Protein AF-A0A7C6Q9S6-F1 (afdb_monomer_lite)

Secondary structure (DSSP, 8-state):
-EEEEE--SSHHHHHHHHHHHTSTT-EEEEEES---SS----S---EEE----S-HHHHHHHHHHHHTTTPEEE-TTTT--HHHHHHHHHHTT---B-----TTTS-GGGTT-B-SHHHHHHHTT-TT--TT-TTTT-

Structure (mmCIF, N/CA/C/O backbone):
data_AF-A0A7C6Q9S6-F1
#
_entry.id   AF-A0A7C6Q9S6-F1
#
loop_
_atom_site.group_PDB
_atom_site.id
_atom_site.type_symbol
_atom_site.label_atom_id
_atom_site.label_alt_id
_atom_site.label_comp_id
_atom_site.label_asym_id
_atom_site.label_entity_id
_atom_site.label_seq_id
_atom_site.pdbx_PDB_ins_code
_atom_site.Cartn_x
_atom_site.Cartn_y
_atom_site.Cartn_z
_atom_site.occupancy
_atom_site.B_iso_or_equiv
_atom_site.auth_seq_id
_atom_site.auth_comp_id
_atom_site.auth_asym_id
_atom_site.auth_atom_id
_atom_site.pdbx_PDB_model_num
ATOM 1 N N . MET A 1 1 ? -7.841 -5.180 18.734 1.00 88.69 1 MET A N 1
ATOM 2 C CA . MET A 1 1 ? -8.481 -4.101 17.941 1.00 88.69 1 MET A CA 1
ATOM 3 C C . MET A 1 1 ? -9.329 -4.703 16.828 1.00 88.69 1 MET A C 1
ATOM 5 O O . MET A 1 1 ? -8.916 -5.718 16.267 1.00 88.69 1 MET A O 1
ATOM 9 N N . LYS A 1 2 ? -10.493 -4.124 16.502 1.00 91.38 2 LYS A N 1
ATOM 10 C CA . LYS A 1 2 ? -11.349 -4.611 15.408 1.00 91.38 2 LYS A CA 1
ATOM 11 C C . LYS A 1 2 ? -11.518 -3.515 14.358 1.00 91.38 2 LYS A C 1
ATOM 13 O O . LYS A 1 2 ? -12.198 -2.528 14.608 1.00 91.38 2 LYS A O 1
ATOM 18 N N . ALA A 1 3 ? -10.919 -3.720 13.188 1.00 92.94 3 ALA A N 1
ATOM 19 C CA . ALA A 1 3 ? -10.793 -2.680 12.174 1.00 92.94 3 ALA A CA 1
ATOM 20 C C . ALA A 1 3 ? -11.458 -3.047 10.843 1.00 92.94 3 ALA A C 1
ATOM 22 O O . ALA A 1 3 ? -11.473 -4.222 10.464 1.00 92.94 3 ALA A O 1
ATOM 23 N N . PHE A 1 4 ? -11.950 -2.054 10.100 1.00 93.44 4 PHE A N 1
ATOM 24 C CA . PHE A 1 4 ? -12.087 -2.208 8.649 1.00 93.44 4 PHE A CA 1
ATOM 25 C C . PHE A 1 4 ? -10.718 -2.018 7.990 1.00 93.44 4 PHE A C 1
ATOM 27 O O . PHE A 1 4 ? -9.831 -1.371 8.551 1.00 93.44 4 PHE A O 1
ATOM 34 N N . VAL A 1 5 ? -10.540 -2.554 6.785 1.00 94.69 5 VAL A N 1
ATOM 35 C CA . VAL A 1 5 ? -9.357 -2.271 5.961 1.00 94.69 5 VAL A CA 1
ATOM 36 C C . VAL A 1 5 ? -9.779 -1.533 4.705 1.00 94.69 5 VAL A C 1
ATOM 38 O O . VAL A 1 5 ? -10.619 -2.038 3.961 1.00 94.69 5 VAL A O 1
ATOM 41 N N . SER A 1 6 ? -9.179 -0.365 4.470 1.00 93.81 6 SER A N 1
ATOM 42 C CA . SER A 1 6 ? -9.328 0.377 3.219 1.00 93.81 6 SER A CA 1
ATOM 43 C C . SER A 1 6 ? -8.729 -0.440 2.076 1.00 93.81 6 SER A C 1
ATOM 45 O O . SER A 1 6 ? -7.531 -0.734 2.077 1.00 93.81 6 SER A O 1
ATOM 47 N N . TRP A 1 7 ? -9.569 -0.887 1.143 1.00 94.12 7 TRP A N 1
ATOM 48 C CA . TRP A 1 7 ? -9.242 -1.976 0.230 1.00 94.12 7 TRP A CA 1
ATOM 49 C C . TRP A 1 7 ? -9.429 -1.609 -1.239 1.00 94.12 7 TRP A C 1
ATOM 51 O O . TRP A 1 7 ? -10.550 -1.498 -1.731 1.00 94.12 7 TRP A O 1
ATOM 61 N N . SER A 1 8 ? -8.314 -1.555 -1.967 1.00 91.56 8 SER A N 1
ATOM 62 C CA . SER A 1 8 ? -8.264 -1.343 -3.418 1.00 91.56 8 SER A CA 1
ATOM 63 C C . SER A 1 8 ? -7.806 -2.579 -4.200 1.00 91.56 8 SER A C 1
ATOM 65 O O . SER A 1 8 ? -7.618 -2.500 -5.410 1.00 91.56 8 SER A O 1
ATOM 67 N N . SER A 1 9 ? -7.595 -3.720 -3.527 1.00 88.19 9 SER A N 1
ATOM 68 C CA . SER A 1 9 ? -6.927 -4.936 -4.039 1.00 88.19 9 SER A CA 1
ATOM 69 C C . SER A 1 9 ? -5.460 -4.771 -4.468 1.00 88.19 9 SER A C 1
ATOM 71 O O . SER A 1 9 ? -4.841 -5.732 -4.924 1.00 88.19 9 SER A O 1
ATOM 73 N N . GLY A 1 10 ? -4.883 -3.580 -4.286 1.00 92.69 10 GLY A N 1
ATOM 74 C CA . GLY A 1 10 ? -3.472 -3.318 -4.538 1.00 92.69 10 GLY A CA 1
ATOM 75 C C . GLY A 1 10 ? -2.541 -3.964 -3.507 1.00 92.69 10 GLY A C 1
ATOM 76 O O . GLY A 1 10 ? -2.956 -4.427 -2.441 1.00 92.69 10 GLY A O 1
ATOM 77 N N . LYS A 1 11 ? -1.242 -3.955 -3.817 1.00 94.56 11 LYS A N 1
ATOM 78 C CA . LYS A 1 11 ? -0.195 -4.510 -2.945 1.00 94.56 11 LYS A CA 1
ATOM 79 C C . LYS A 1 11 ? -0.163 -3.855 -1.557 1.00 94.56 11 LYS A C 1
ATOM 81 O O . LYS A 1 11 ? 0.041 -4.556 -0.573 1.00 94.56 11 LYS A O 1
ATOM 86 N N . ASP A 1 12 ? -0.424 -2.552 -1.459 1.00 94.44 12 ASP A N 1
ATOM 87 C CA . ASP A 1 12 ? -0.224 -1.802 -0.214 1.00 94.44 12 ASP A CA 1
ATOM 88 C C . ASP A 1 12 ? -1.334 -2.069 0.795 1.00 94.44 12 ASP A C 1
ATOM 90 O O . ASP A 1 12 ? -1.047 -2.390 1.944 1.00 94.44 12 ASP A O 1
ATOM 94 N N . CYS A 1 13 ? -2.606 -2.046 0.378 1.00 93.81 13 CYS A N 1
ATOM 95 C CA . CYS A 1 13 ? -3.703 -2.404 1.282 1.00 93.81 13 CYS A CA 1
ATOM 96 C C . CYS A 1 13 ? -3.611 -3.870 1.731 1.00 93.81 13 CYS A C 1
ATOM 98 O O . CYS A 1 13 ? -3.896 -4.187 2.887 1.00 93.81 13 CYS A O 1
ATOM 100 N N . MET A 1 14 ? -3.156 -4.760 0.841 1.00 95.62 14 MET A N 1
ATOM 101 C CA . MET A 1 14 ? -2.914 -6.164 1.168 1.00 95.62 14 MET A CA 1
ATOM 102 C C . MET A 1 14 ? -1.784 -6.323 2.190 1.00 95.62 14 MET A C 1
ATOM 104 O O . MET A 1 14 ? -1.952 -7.027 3.188 1.00 95.62 14 MET A O 1
ATOM 108 N N . TYR A 1 15 ? -0.651 -5.653 1.981 1.00 97.12 15 TYR A N 1
ATOM 109 C CA . TYR A 1 15 ? 0.499 -5.757 2.875 1.00 97.12 15 TYR A CA 1
ATOM 110 C C . TYR A 1 15 ? 0.263 -5.040 4.213 1.00 97.12 15 TYR A C 1
ATOM 112 O O . TYR A 1 15 ? 0.688 -5.525 5.263 1.00 97.12 15 TYR A O 1
ATOM 120 N N . ALA A 1 16 ? -0.502 -3.945 4.211 1.00 97.19 16 ALA A N 1
ATOM 121 C CA . ALA A 1 16 ? -0.959 -3.271 5.422 1.00 97.19 16 ALA A CA 1
ATOM 122 C C . ALA A 1 16 ? -1.865 -4.171 6.267 1.00 97.19 16 ALA A C 1
ATOM 124 O O . ALA A 1 16 ? -1.627 -4.310 7.467 1.00 97.19 16 ALA A O 1
ATOM 125 N N . LEU A 1 17 ? -2.846 -4.842 5.649 1.00 97.19 17 LEU A N 1
ATOM 126 C CA . LEU A 1 17 ? -3.670 -5.848 6.324 1.00 97.19 17 LEU A CA 1
ATOM 127 C C . LEU A 1 17 ? -2.802 -6.952 6.934 1.00 97.19 17 LEU A C 1
ATOM 129 O O . LEU A 1 17 ? -2.964 -7.295 8.102 1.00 97.19 17 LEU A O 1
ATOM 133 N N . TYR A 1 18 ? -1.856 -7.486 6.165 1.00 97.12 18 TYR A N 1
ATOM 134 C CA . TYR A 1 18 ? -0.960 -8.531 6.644 1.00 97.12 18 TYR A CA 1
ATOM 135 C C . TYR A 1 18 ? -0.124 -8.082 7.853 1.00 97.12 18 TYR A C 1
ATOM 137 O O . TYR A 1 18 ? -0.098 -8.781 8.866 1.00 97.12 18 TYR A O 1
ATOM 145 N N . ARG A 1 19 ? 0.496 -6.894 7.809 1.00 97.06 19 ARG A N 1
ATOM 146 C CA . ARG A 1 19 ? 1.239 -6.349 8.957 1.00 97.06 19 ARG A CA 1
ATOM 147 C C . ARG A 1 19 ? 0.338 -6.069 10.158 1.00 97.06 19 ARG A C 1
ATOM 149 O O . ARG A 1 19 ? 0.740 -6.348 11.284 1.00 97.06 19 ARG A O 1
ATOM 156 N N . PHE A 1 20 ? -0.876 -5.570 9.934 1.00 96.94 20 PHE A N 1
ATOM 157 C CA . PHE A 1 20 ? -1.863 -5.361 10.993 1.00 96.94 20 PHE A CA 1
ATOM 158 C C . PHE A 1 20 ? -2.218 -6.672 11.707 1.00 96.94 20 PHE A C 1
ATOM 160 O O . PHE A 1 20 ? -2.276 -6.702 12.936 1.00 96.94 20 PHE A O 1
ATOM 167 N N . LEU A 1 21 ? -2.386 -7.763 10.955 1.00 96.88 21 LEU A N 1
ATOM 168 C CA . LEU A 1 21 ? -2.719 -9.088 11.483 1.00 96.88 21 LEU A CA 1
ATOM 169 C C . LEU A 1 21 ? -1.539 -9.829 12.137 1.00 96.88 21 LEU A C 1
ATOM 171 O O . LEU A 1 21 ? -1.766 -10.857 12.773 1.00 96.88 21 LEU A O 1
ATOM 175 N N . LYS A 1 22 ? -0.294 -9.329 12.044 1.00 95.88 22 LYS A N 1
ATOM 176 C CA . LYS A 1 22 ? 0.842 -9.909 12.792 1.00 95.88 22 LYS A CA 1
ATOM 177 C C . LYS A 1 22 ? 0.656 -9.798 14.310 1.00 95.88 22 LYS A C 1
ATOM 179 O O . LYS A 1 22 ? 1.224 -10.602 15.044 1.00 95.88 22 LYS A O 1
ATOM 184 N N . ASN A 1 23 ? -0.135 -8.833 14.788 1.00 95.56 23 ASN A N 1
ATOM 185 C CA . ASN A 1 23 ? -0.576 -8.812 16.179 1.00 95.56 23 ASN A CA 1
ATOM 186 C C . ASN A 1 23 ? -1.818 -9.720 16.333 1.00 95.56 23 ASN A C 1
ATOM 188 O O . ASN A 1 23 ? -2.857 -9.408 15.749 1.00 95.56 23 ASN A O 1
ATOM 192 N N . PRO A 1 24 ? -1.765 -10.799 17.136 1.00 94.50 24 PRO A N 1
ATOM 193 C CA . PRO A 1 24 ? -2.882 -11.735 17.292 1.00 94.50 24 PRO A CA 1
ATOM 194 C C . PRO A 1 24 ? -4.139 -11.119 17.936 1.00 94.50 24 PRO A C 1
ATOM 196 O O . PRO A 1 24 ? -5.224 -11.693 17.840 1.00 94.50 24 PRO A O 1
ATOM 199 N N . GLU A 1 25 ? -4.027 -9.954 18.581 1.00 95.31 25 GLU A N 1
ATOM 200 C CA . GLU A 1 25 ? -5.167 -9.216 19.142 1.00 95.31 25 GLU A CA 1
ATOM 201 C C . GLU A 1 25 ? -5.927 -8.386 18.093 1.00 95.31 25 GLU A C 1
ATOM 203 O O . GLU A 1 25 ? -7.012 -7.853 18.367 1.00 95.31 25 GLU A O 1
ATOM 208 N N . ASN A 1 26 ? -5.369 -8.255 16.889 1.00 95.44 26 ASN A N 1
ATOM 209 C CA . ASN A 1 26 ? -5.960 -7.505 15.792 1.00 95.44 26 ASN A CA 1
ATOM 210 C C . ASN A 1 26 ? -6.868 -8.390 14.937 1.00 95.44 26 ASN A C 1
ATOM 212 O O . ASN A 1 26 ? -6.551 -9.533 14.615 1.00 95.44 26 ASN A O 1
ATOM 216 N N . LYS A 1 27 ? -8.023 -7.845 14.546 1.00 94.25 27 LYS A N 1
ATOM 217 C CA . LYS A 1 27 ? -9.005 -8.522 13.694 1.00 94.25 27 LYS A CA 1
ATOM 218 C C . LYS A 1 27 ? -9.489 -7.581 12.600 1.00 94.25 27 LYS A C 1
ATOM 220 O O . LYS A 1 27 ? -9.970 -6.489 12.897 1.00 94.25 27 LYS A O 1
ATOM 225 N N . ALA A 1 28 ? -9.417 -8.032 11.352 1.00 93.75 28 ALA A N 1
ATOM 226 C CA . ALA A 1 28 ? -10.086 -7.373 10.236 1.00 93.75 28 ALA A CA 1
ATOM 227 C C . ALA A 1 28 ? -11.568 -7.782 10.225 1.00 93.75 28 ALA A C 1
ATOM 229 O O . ALA A 1 28 ? -11.893 -8.961 10.100 1.00 93.75 28 ALA A O 1
ATOM 230 N N . ALA A 1 29 ? -12.466 -6.817 10.411 1.00 92.12 29 ALA A N 1
ATOM 231 C CA . ALA A 1 29 ? -13.910 -7.027 10.429 1.00 92.12 29 ALA A CA 1
ATOM 232 C C . ALA A 1 29 ? -14.505 -7.104 9.020 1.00 92.12 29 ALA A C 1
ATOM 234 O O . ALA A 1 29 ? -15.395 -7.914 8.771 1.00 92.12 29 ALA A O 1
ATOM 235 N N . CYS A 1 30 ? -14.022 -6.250 8.119 1.00 91.50 30 CYS A N 1
ATOM 236 C CA . CYS A 1 30 ? -14.441 -6.178 6.726 1.00 91.50 30 CYS A CA 1
ATOM 237 C C . CYS A 1 30 ? -13.356 -5.512 5.866 1.00 91.50 30 CYS A C 1
ATOM 239 O O . CYS A 1 30 ? -12.455 -4.839 6.375 1.00 91.50 30 CYS A O 1
ATOM 241 N N . LEU A 1 31 ? -13.469 -5.708 4.552 1.00 91.94 31 LEU A N 1
ATOM 242 C CA . LEU A 1 31 ? -12.731 -4.957 3.541 1.00 91.94 31 LEU A CA 1
ATOM 243 C C . LEU A 1 31 ? -13.673 -3.888 2.986 1.00 91.94 31 LEU A C 1
ATOM 245 O O . LEU A 1 31 ? -14.775 -4.218 2.545 1.00 91.94 31 LEU A O 1
ATOM 249 N N . LEU A 1 32 ? -13.255 -2.629 3.032 1.00 89.06 32 LEU A N 1
ATOM 250 C CA . LEU A 1 32 ? -14.073 -1.480 2.666 1.00 89.06 32 LEU A CA 1
ATOM 251 C C . LEU A 1 32 ? -13.376 -0.706 1.549 1.00 89.06 32 LEU A C 1
ATOM 253 O O . LEU A 1 32 ? -12.252 -0.255 1.729 1.00 89.06 32 LEU A O 1
ATOM 257 N N . ASN A 1 33 ? -14.031 -0.556 0.400 1.00 82.88 33 ASN A N 1
ATOM 258 C CA . ASN A 1 33 ? -13.492 0.241 -0.708 1.00 82.88 33 ASN A CA 1
ATOM 259 C C . ASN A 1 33 ? -14.035 1.679 -0.675 1.00 82.88 33 ASN A C 1
ATOM 261 O O . ASN A 1 33 ? -13.279 2.633 -0.783 1.00 82.88 33 ASN A O 1
ATOM 265 N N . MET A 1 34 ? -15.345 1.833 -0.470 1.00 74.50 34 MET A N 1
ATOM 266 C CA . MET A 1 34 ? -16.016 3.128 -0.347 1.00 74.50 34 MET A CA 1
ATOM 267 C C . MET A 1 34 ? -17.098 3.031 0.729 1.00 74.50 34 MET A C 1
ATOM 269 O O . MET A 1 34 ? -17.811 2.028 0.786 1.00 74.50 34 MET A O 1
ATOM 273 N N . SER A 1 35 ? -17.242 4.075 1.540 1.00 68.81 35 SER A N 1
ATOM 274 C CA . SER A 1 35 ? -18.392 4.284 2.423 1.00 68.81 35 SER A CA 1
ATOM 275 C C . SER A 1 35 ? -19.051 5.614 2.081 1.00 68.81 35 SER A C 1
ATOM 277 O O . SER A 1 35 ? -18.361 6.619 1.915 1.00 68.81 35 SER A O 1
ATOM 279 N N . ASP A 1 36 ? -20.376 5.618 1.985 1.00 62.53 36 ASP A N 1
ATOM 280 C CA . ASP A 1 36 ? -21.171 6.848 1.997 1.00 62.53 36 ASP A CA 1
ATOM 281 C C . ASP A 1 36 ? -21.484 7.224 3.458 1.00 62.53 36 ASP A C 1
ATOM 283 O O . ASP A 1 36 ? -21.419 6.368 4.339 1.00 62.53 36 ASP A O 1
ATOM 287 N N . ALA A 1 37 ? -21.867 8.472 3.734 1.00 59.19 37 ALA A N 1
ATOM 288 C CA . ALA A 1 37 ? -22.246 8.959 5.069 1.00 59.19 37 ALA A CA 1
ATOM 289 C C . ALA A 1 37 ? -23.547 8.324 5.619 1.00 59.19 37 ALA A C 1
ATOM 291 O O . ALA A 1 37 ? -24.112 8.783 6.615 1.00 59.19 37 ALA A O 1
ATOM 292 N N . GLY A 1 38 ? -24.053 7.283 4.953 1.00 57.94 38 GLY A N 1
ATOM 293 C CA . GLY A 1 38 ? -25.174 6.478 5.400 1.00 57.94 38 GLY A CA 1
ATOM 294 C C . GLY A 1 38 ? -24.834 5.756 6.698 1.00 57.94 38 GLY A C 1
ATOM 295 O O . GLY A 1 38 ? -23.768 5.168 6.854 1.00 57.94 38 GLY A O 1
ATOM 296 N N . ASN A 1 39 ? -25.769 5.812 7.642 1.00 53.12 39 ASN A N 1
ATOM 297 C CA . ASN A 1 39 ? -25.657 5.207 8.964 1.00 53.12 39 ASN A CA 1
ATOM 298 C C . ASN A 1 39 ? -25.833 3.677 8.863 1.00 53.12 39 ASN A C 1
ATOM 300 O O . ASN A 1 39 ? -26.835 3.117 9.319 1.00 53.12 39 ASN A O 1
ATOM 304 N N . ASP A 1 40 ? -24.892 2.994 8.212 1.00 52.88 40 ASP A N 1
ATOM 305 C CA . ASP A 1 40 ? -24.877 1.538 8.159 1.00 52.88 40 ASP A CA 1
ATOM 306 C C . ASP A 1 40 ? -24.529 1.009 9.550 1.00 52.88 40 ASP A C 1
ATOM 308 O O . ASP A 1 40 ? -23.396 1.082 10.023 1.00 52.88 40 ASP A O 1
ATOM 312 N N . LYS A 1 41 ? -25.547 0.460 10.223 1.00 52.06 41 LYS A N 1
ATOM 313 C CA . LYS A 1 41 ? -25.458 -0.206 11.532 1.00 52.06 41 LYS A CA 1
ATOM 314 C C . LYS A 1 41 ? -24.759 -1.568 11.418 1.00 52.06 41 LYS A C 1
ATOM 316 O O . LYS A 1 41 ? -25.310 -2.598 11.809 1.00 52.06 41 LYS A O 1
ATOM 321 N N . GLY A 1 42 ? -23.572 -1.577 10.818 1.00 60.38 42 GLY A N 1
ATOM 322 C CA . GLY A 1 42 ? -22.685 -2.726 10.741 1.00 60.38 42 GLY A CA 1
ATOM 323 C C . GLY A 1 42 ? -22.054 -3.054 12.094 1.00 60.38 42 GLY A C 1
ATOM 324 O O . GLY A 1 42 ? -22.415 -2.510 13.137 1.00 60.38 42 GLY A O 1
ATOM 325 N N . ALA A 1 43 ? -21.106 -3.991 12.087 1.00 62.69 43 ALA A N 1
ATOM 326 C CA . ALA A 1 43 ? -20.345 -4.346 13.280 1.00 62.69 43 ALA A CA 1
ATOM 327 C C . ALA A 1 43 ? -19.752 -3.101 13.966 1.00 62.69 43 ALA A C 1
ATOM 329 O O . ALA A 1 43 ? -19.317 -2.179 13.287 1.00 62.69 43 ALA A O 1
ATOM 330 N N . ILE A 1 44 ? -19.661 -3.119 15.302 1.00 73.88 44 ILE A N 1
ATOM 331 C CA . ILE A 1 44 ? -18.889 -2.115 16.047 1.00 73.88 44 ILE A CA 1
ATOM 332 C C . ILE A 1 44 ? -17.432 -2.233 15.580 1.00 73.88 44 ILE A C 1
ATOM 334 O O . ILE A 1 44 ? -16.789 -3.268 15.803 1.00 73.88 44 ILE A O 1
ATOM 338 N N . ILE A 1 45 ? -16.970 -1.216 14.863 1.00 83.88 45 ILE A N 1
ATOM 339 C CA . ILE A 1 45 ? -15.617 -1.068 14.335 1.00 83.88 45 ILE A CA 1
ATOM 340 C C . ILE A 1 45 ? -15.073 0.213 14.951 1.00 83.88 45 ILE A C 1
ATOM 342 O O . ILE A 1 45 ? -15.734 1.242 14.891 1.00 83.88 45 ILE A O 1
ATOM 346 N N . ASP A 1 46 ? -13.904 0.121 15.574 1.00 89.06 46 ASP A N 1
ATOM 347 C CA . ASP A 1 46 ? -13.274 1.231 16.300 1.00 89.06 46 ASP A CA 1
ATOM 348 C C . ASP A 1 46 ? -12.058 1.799 15.559 1.00 89.06 46 ASP A C 1
ATOM 350 O O . ASP A 1 46 ? -11.460 2.782 15.992 1.00 89.06 46 ASP A O 1
ATOM 354 N N . SER A 1 47 ? -11.665 1.163 14.452 1.00 92.19 47 SER A N 1
ATOM 355 C CA . SER A 1 47 ? -10.404 1.441 13.772 1.00 92.19 47 SER A CA 1
ATOM 356 C C . SER A 1 47 ? -10.491 1.219 12.259 1.00 92.19 47 SER A C 1
ATOM 358 O O . SER A 1 47 ? -11.251 0.377 11.776 1.00 92.19 47 SER A O 1
ATOM 360 N N . GLY A 1 48 ? -9.669 1.947 11.508 1.00 93.75 48 GLY A N 1
ATOM 361 C CA . GLY A 1 48 ? -9.489 1.801 10.066 1.00 93.75 48 GLY A CA 1
ATOM 362 C C . GLY A 1 48 ? -8.021 1.557 9.734 1.00 93.75 48 GLY A C 1
ATOM 363 O O . GLY A 1 48 ? -7.152 2.275 10.221 1.00 93.75 48 GLY A O 1
ATOM 364 N N . VAL A 1 49 ? -7.731 0.540 8.921 1.00 97.06 49 VAL A N 1
ATOM 365 C CA . VAL A 1 49 ? -6.371 0.221 8.458 1.00 97.06 49 VAL A CA 1
ATOM 366 C C . VAL A 1 49 ? -6.175 0.734 7.039 1.00 97.06 49 VAL A C 1
ATOM 368 O O . VAL A 1 49 ? -6.947 0.390 6.141 1.00 97.06 49 VAL A O 1
ATOM 371 N N . PHE A 1 50 ? -5.110 1.502 6.833 1.00 96.50 50 PHE A N 1
ATOM 372 C CA . PHE A 1 50 ? -4.804 2.166 5.571 1.00 96.50 50 PHE A CA 1
ATOM 373 C C . PHE A 1 50 ? -3.407 1.788 5.065 1.00 96.50 50 PHE A C 1
ATOM 375 O O . PHE A 1 50 ? -2.468 1.615 5.845 1.00 96.50 50 PHE A O 1
ATOM 382 N N . GLY A 1 51 ? -3.290 1.629 3.745 1.00 95.00 51 GLY A N 1
ATOM 383 C CA . GLY A 1 51 ? -2.062 1.211 3.059 1.00 95.00 51 GLY A CA 1
ATOM 384 C C . GLY A 1 51 ? -1.055 2.331 2.802 1.00 95.00 51 GLY A C 1
ATOM 385 O O . GLY A 1 51 ? -0.056 2.096 2.135 1.00 95.00 51 GLY A O 1
ATOM 386 N N . ASP A 1 52 ? -1.312 3.540 3.289 1.00 95.62 52 ASP A N 1
ATOM 387 C CA . ASP A 1 52 ? -0.483 4.705 3.007 1.00 95.62 52 ASP A CA 1
ATOM 388 C C . ASP A 1 52 ? 0.939 4.585 3.554 1.00 95.62 52 ASP A C 1
ATOM 390 O O . ASP A 1 52 ? 1.160 4.214 4.711 1.00 95.62 52 ASP A O 1
ATOM 394 N N . ILE A 1 53 ? 1.902 4.968 2.713 1.00 94.12 53 ILE A N 1
ATOM 395 C CA . ILE A 1 53 ? 3.330 4.860 3.021 1.00 94.12 53 ILE A CA 1
ATOM 396 C C . ILE A 1 53 ? 3.933 6.217 3.417 1.00 94.12 53 ILE A C 1
ATOM 398 O O . ILE A 1 53 ? 4.673 6.276 4.398 1.00 94.12 53 ILE A O 1
ATOM 402 N N . TYR A 1 54 ? 3.658 7.306 2.678 1.00 90.88 54 TYR A N 1
ATOM 403 C CA . TYR A 1 54 ? 4.396 8.572 2.877 1.00 90.88 54 TYR A CA 1
ATOM 404 C C . TYR A 1 54 ? 3.651 9.891 2.604 1.00 90.88 54 TYR A C 1
ATOM 406 O O . TYR A 1 54 ? 4.128 10.936 3.047 1.00 90.88 54 TYR A O 1
ATOM 414 N N . LEU A 1 55 ? 2.539 9.904 1.858 1.00 92.81 55 LEU A N 1
ATOM 415 C CA . LEU A 1 55 ? 1.901 11.158 1.436 1.00 92.81 55 LEU A CA 1
ATOM 416 C C . LEU A 1 55 ? 1.161 11.825 2.609 1.00 92.81 55 LEU A C 1
ATOM 418 O O . LEU A 1 55 ? 0.036 11.445 2.946 1.00 92.81 55 LEU A O 1
ATOM 422 N N . GLN A 1 56 ? 1.809 12.798 3.259 1.00 94.38 56 GLN A N 1
ATOM 423 C CA . GLN A 1 56 ? 1.340 13.406 4.512 1.00 94.38 56 GLN A CA 1
ATOM 424 C C . GLN A 1 56 ? -0.042 14.040 4.372 1.00 94.38 56 GLN A C 1
ATOM 426 O O . GLN A 1 56 ? -0.864 13.915 5.273 1.00 94.38 56 GLN A O 1
ATOM 431 N N . GLU A 1 57 ? -0.325 14.682 3.243 1.00 94.81 57 GLU A N 1
ATOM 432 C CA . GLU A 1 57 ? -1.613 15.315 2.977 1.00 94.81 57 GLU A CA 1
ATOM 433 C C . GLU A 1 57 ? -2.753 14.290 2.978 1.00 94.81 57 GLU A C 1
ATOM 435 O O . GLU A 1 57 ? -3.822 14.558 3.529 1.00 94.81 57 GLU A O 1
ATOM 440 N N . HIS A 1 58 ? -2.514 13.102 2.412 1.00 94.25 58 HIS A N 1
ATOM 441 C CA . HIS A 1 58 ? -3.511 12.038 2.369 1.00 94.25 58 HIS A CA 1
ATOM 442 C C . HIS A 1 58 ? -3.730 11.424 3.754 1.00 94.25 58 HIS A C 1
ATOM 444 O O . HIS A 1 58 ? -4.876 11.268 4.172 1.00 94.25 58 HIS A O 1
ATOM 450 N N . ARG A 1 59 ? -2.656 11.203 4.524 1.00 95.69 59 ARG A N 1
ATOM 451 C CA . ARG A 1 59 ? -2.761 10.785 5.929 1.00 95.69 59 ARG A CA 1
ATOM 452 C C . ARG A 1 59 ? -3.551 11.786 6.773 1.00 95.69 59 ARG A C 1
ATOM 454 O O . ARG A 1 59 ? -4.474 11.378 7.469 1.00 95.69 59 ARG A O 1
ATOM 461 N N . THR A 1 60 ? -3.233 13.078 6.685 1.00 96.62 60 THR A N 1
ATOM 462 C CA . THR A 1 60 ? -3.939 14.134 7.429 1.00 96.62 60 THR A CA 1
ATOM 463 C C . THR A 1 60 ? -5.429 14.160 7.078 1.00 96.62 60 THR A C 1
ATOM 465 O O . THR A 1 60 ? -6.275 14.341 7.954 1.00 96.62 60 THR A O 1
ATOM 468 N N . TRP A 1 61 ? -5.775 13.965 5.801 1.00 94.94 61 TRP A N 1
ATOM 469 C CA . TRP A 1 61 ? -7.171 13.862 5.379 1.00 94.94 61 TRP A CA 1
ATOM 470 C C . TRP A 1 61 ? -7.863 12.622 5.968 1.00 94.94 61 TRP A C 1
ATOM 472 O O . TRP A 1 61 ? -8.951 12.762 6.526 1.00 94.94 61 TRP A O 1
ATOM 482 N N . ILE A 1 62 ? -7.226 11.445 5.914 1.00 94.50 62 ILE A N 1
ATOM 483 C CA . ILE A 1 62 ? -7.750 10.203 6.508 1.00 94.50 62 ILE A CA 1
ATOM 484 C C . ILE A 1 62 ? -7.978 10.376 8.011 1.00 94.50 62 ILE A C 1
ATOM 486 O O . ILE A 1 62 ? -9.053 10.049 8.507 1.00 94.50 62 ILE A O 1
ATOM 490 N N . GLU A 1 63 ? -6.992 10.911 8.734 1.00 95.06 63 GLU A N 1
ATOM 491 C CA . GLU A 1 63 ? -7.081 11.149 10.178 1.00 95.06 63 GLU A CA 1
ATOM 492 C C . GLU A 1 63 ? -8.251 12.079 10.518 1.00 95.06 63 GLU A C 1
ATOM 494 O O . GLU A 1 63 ? -8.986 11.800 11.463 1.00 95.06 63 GLU A O 1
ATOM 499 N N . ARG A 1 64 ? -8.488 13.130 9.719 1.00 94.00 64 ARG A N 1
ATOM 500 C CA . ARG A 1 64 ? -9.650 14.016 9.892 1.00 94.00 64 ARG A CA 1
ATOM 501 C C . ARG A 1 64 ? -10.972 13.265 9.724 1.00 94.00 64 ARG A C 1
ATOM 503 O O . ARG A 1 64 ? -11.828 13.355 10.594 1.00 94.00 64 ARG A O 1
ATOM 510 N N . VAL A 1 65 ? -11.126 12.512 8.633 1.00 90.06 65 VAL A N 1
ATOM 511 C CA . VAL A 1 65 ? -12.362 11.760 8.339 1.00 90.06 65 VAL A CA 1
ATOM 512 C C . VAL A 1 65 ? -12.628 10.681 9.395 1.00 90.06 65 VAL A C 1
ATOM 514 O O . VAL A 1 65 ? -13.769 10.475 9.803 1.00 90.06 65 VAL A O 1
ATOM 517 N N . CYS A 1 66 ? -11.579 10.009 9.869 1.00 91.12 66 CYS A N 1
ATOM 518 C CA . CYS A 1 66 ? -11.696 9.011 10.929 1.00 91.12 66 CYS A CA 1
ATOM 519 C C . CYS A 1 66 ? -12.069 9.659 12.273 1.00 91.12 66 CYS A C 1
ATOM 521 O O . CYS A 1 66 ? -12.929 9.143 12.981 1.00 91.12 66 CYS A O 1
ATOM 523 N N . CYS A 1 67 ? -11.492 10.823 12.592 1.00 87.81 67 CYS A N 1
ATOM 524 C CA . CYS A 1 67 ? -11.839 11.594 13.788 1.00 87.81 67 CYS A CA 1
ATOM 525 C C . CYS A 1 67 ? -13.323 11.994 13.800 1.00 87.81 67 CYS A C 1
ATOM 527 O O . CYS A 1 67 ? -13.991 11.828 14.816 1.00 87.81 67 CYS A O 1
ATOM 529 N N . ASP A 1 68 ? -13.862 12.425 12.655 1.00 86.88 68 ASP A N 1
ATOM 530 C CA . ASP A 1 68 ? -15.276 12.803 12.509 1.00 86.88 68 ASP A CA 1
ATOM 531 C C . ASP A 1 68 ? -16.251 11.611 12.689 1.00 86.88 68 ASP A C 1
ATOM 533 O O . ASP A 1 68 ? -17.465 11.809 12.748 1.00 86.88 68 ASP A O 1
ATOM 537 N N . THR A 1 69 ? -15.740 10.374 12.759 1.00 84.00 69 THR A N 1
ATOM 538 C CA . THR A 1 69 ? -16.522 9.125 12.825 1.00 84.00 69 THR A CA 1
ATOM 539 C C . THR A 1 69 ? -16.166 8.227 14.016 1.00 84.00 69 THR A C 1
ATOM 541 O O . THR A 1 69 ? -16.570 7.066 14.038 1.00 84.00 69 THR A O 1
ATOM 544 N N . ASP A 1 70 ? -15.429 8.742 15.008 1.00 86.50 70 ASP A N 1
ATOM 545 C CA . ASP A 1 70 ? -14.938 7.978 16.170 1.00 86.50 70 ASP A CA 1
ATOM 546 C C . ASP A 1 70 ? -14.089 6.739 15.793 1.00 86.50 70 ASP A C 1
ATOM 548 O O . ASP A 1 70 ? -14.013 5.755 16.533 1.00 86.50 70 ASP A O 1
ATOM 552 N N . ILE A 1 71 ? -13.418 6.784 14.638 1.00 90.38 71 ILE A N 1
ATOM 553 C CA . ILE A 1 71 ? -12.527 5.732 14.140 1.00 90.38 71 ILE A CA 1
ATOM 554 C C . ILE A 1 71 ? -11.064 6.099 14.415 1.00 90.38 71 ILE A C 1
ATOM 556 O O . ILE A 1 71 ? -10.603 7.200 14.114 1.00 90.38 71 ILE A O 1
ATOM 560 N N . SER A 1 72 ? -10.278 5.144 14.916 1.00 93.44 72 SER A N 1
ATOM 561 C CA . SER A 1 72 ? -8.820 5.268 14.999 1.00 93.44 72 SER A CA 1
ATOM 562 C C . SER A 1 72 ? -8.153 4.894 13.670 1.00 93.44 72 SER A C 1
ATOM 564 O O . SER A 1 72 ? -8.284 3.765 13.193 1.00 93.44 72 SER A O 1
ATOM 566 N N . ALA A 1 73 ? -7.417 5.824 13.056 1.00 95.81 73 ALA A N 1
ATOM 567 C CA . ALA A 1 73 ? -6.675 5.557 11.824 1.00 95.81 73 ALA A CA 1
ATOM 568 C C . ALA A 1 73 ? -5.335 4.852 12.112 1.00 95.81 73 ALA A C 1
ATOM 570 O O . ALA A 1 73 ? -4.504 5.345 12.876 1.00 95.81 73 ALA A O 1
ATOM 571 N N . VAL A 1 74 ? -5.104 3.710 11.463 1.00 97.31 74 VAL A N 1
ATOM 572 C CA . VAL A 1 74 ? -3.904 2.877 11.609 1.00 97.31 74 VAL A CA 1
ATOM 573 C C . VAL A 1 74 ? -3.185 2.768 10.267 1.00 97.31 74 VAL A C 1
ATOM 575 O O . VAL A 1 74 ? -3.780 2.370 9.267 1.00 97.31 74 VAL A O 1
ATOM 578 N N . PHE A 1 75 ? -1.879 3.048 10.262 1.00 97.62 75 PHE A N 1
ATOM 579 C CA . PHE A 1 75 ? -1.045 3.049 9.055 1.00 97.62 75 PHE A CA 1
ATOM 580 C C . PHE A 1 75 ? 0.170 2.110 9.199 1.00 97.62 75 PHE A C 1
ATOM 582 O O . PHE A 1 75 ? 1.265 2.561 9.542 1.00 97.62 75 PHE A O 1
ATOM 589 N N . PRO A 1 76 ? 0.024 0.792 8.955 1.00 97.50 76 PRO A 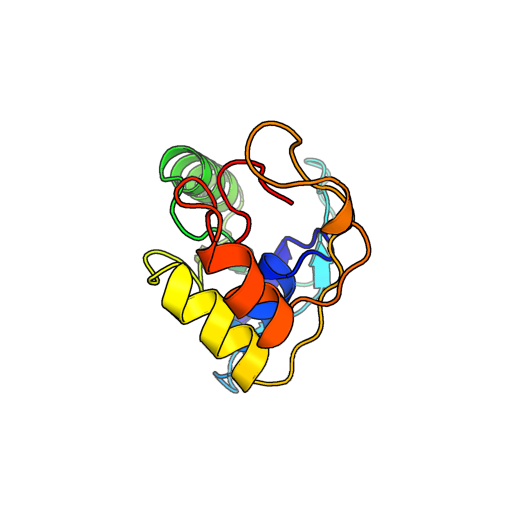N 1
ATOM 590 C CA . PRO A 1 76 ? 1.088 -0.195 9.19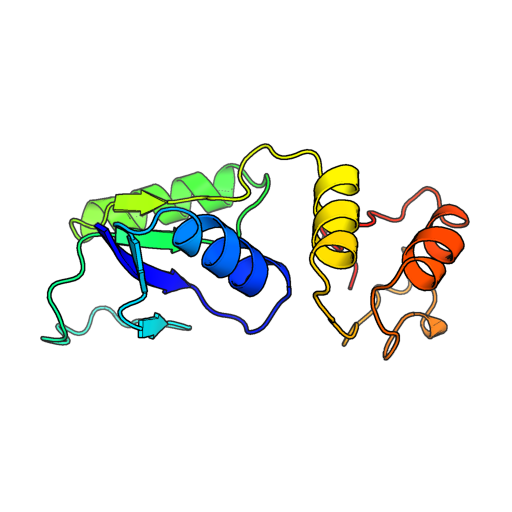6 1.00 97.50 76 PRO A CA 1
ATOM 591 C C . PRO A 1 76 ? 2.344 -0.046 8.320 1.00 97.50 76 PRO A C 1
ATOM 593 O O . PRO A 1 76 ? 3.368 -0.684 8.586 1.00 97.50 76 PRO A O 1
ATOM 596 N N . LEU A 1 77 ? 2.252 0.736 7.242 1.00 96.75 77 LEU A N 1
ATOM 597 C CA . LEU A 1 77 ? 3.331 0.964 6.276 1.00 96.75 77 LEU A CA 1
ATOM 598 C C . LEU A 1 77 ? 3.947 2.364 6.397 1.00 96.75 77 LEU A C 1
ATOM 600 O O . LEU A 1 77 ? 4.934 2.653 5.723 1.00 96.75 77 LEU A O 1
ATOM 604 N N . TRP A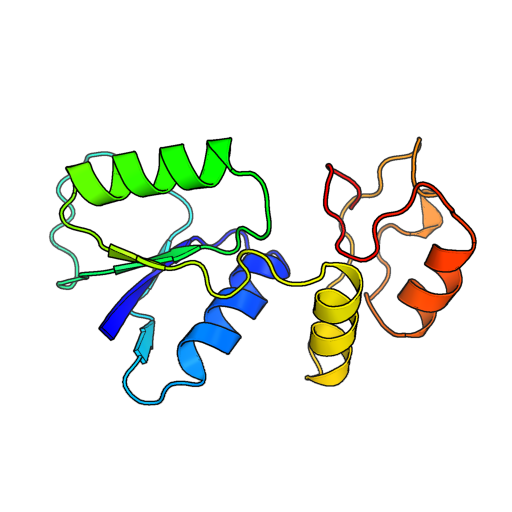 1 78 ? 3.394 3.221 7.259 1.00 97.25 78 TRP A N 1
ATOM 605 C CA . TRP A 1 78 ? 3.767 4.627 7.315 1.00 97.25 78 TRP A CA 1
ATOM 606 C C . TRP A 1 78 ? 5.233 4.839 7.683 1.00 97.25 78 TRP A C 1
ATOM 608 O O . TRP A 1 78 ? 5.716 4.311 8.685 1.00 97.25 78 TRP A O 1
ATOM 618 N N . GLY A 1 79 ? 5.923 5.667 6.900 1.00 94.81 79 GLY A N 1
ATOM 619 C CA . GLY A 1 79 ? 7.321 6.030 7.128 1.00 94.81 79 GLY A CA 1
ATOM 620 C C . GLY A 1 79 ? 8.317 4.894 6.884 1.00 94.81 79 GLY A C 1
ATOM 621 O O . GLY A 1 79 ? 9.501 5.068 7.165 1.00 94.81 79 GLY A O 1
ATOM 622 N N . ALA A 1 80 ? 7.868 3.742 6.373 1.00 94.25 80 ALA A N 1
ATOM 623 C CA . ALA A 1 80 ? 8.762 2.658 5.995 1.00 94.25 80 ALA A CA 1
ATOM 624 C C . ALA A 1 80 ? 9.611 3.046 4.774 1.00 94.25 80 ALA A C 1
ATOM 626 O O . ALA A 1 80 ? 9.156 3.768 3.881 1.00 94.25 80 ALA A O 1
ATOM 627 N N . ASP A 1 81 ? 10.838 2.523 4.707 1.00 93.62 81 ASP A N 1
ATOM 628 C CA . ASP A 1 81 ? 11.641 2.652 3.495 1.00 93.62 81 ASP A CA 1
ATOM 629 C C . ASP A 1 81 ? 10.969 1.888 2.349 1.00 93.62 81 ASP A C 1
ATOM 631 O O . ASP A 1 81 ? 10.697 0.693 2.445 1.00 93.62 81 ASP A O 1
ATOM 635 N N . ARG A 1 82 ? 10.693 2.595 1.256 1.00 90.44 82 ARG A N 1
ATOM 636 C CA . ARG A 1 82 ? 9.916 2.087 0.118 1.00 90.44 82 ARG A CA 1
ATOM 637 C C . ARG A 1 82 ? 10.602 0.924 -0.600 1.00 90.44 82 ARG A C 1
ATOM 639 O O . ARG A 1 82 ? 9.934 -0.026 -1.008 1.00 90.44 82 ARG A O 1
ATOM 646 N N . SER A 1 83 ? 11.926 0.986 -0.732 1.00 88.94 83 SER A N 1
ATOM 647 C CA . SER A 1 83 ? 12.717 -0.063 -1.382 1.00 88.94 83 SER A CA 1
ATOM 648 C C . SER A 1 83 ? 12.794 -1.313 -0.509 1.00 88.94 83 SER A C 1
ATOM 650 O O . SER A 1 83 ? 12.630 -2.425 -1.008 1.00 88.94 83 SER A O 1
ATOM 652 N N . ALA A 1 84 ? 12.980 -1.143 0.800 1.00 92.81 84 ALA A N 1
ATOM 653 C CA . ALA A 1 84 ? 12.910 -2.242 1.752 1.00 92.81 84 ALA A CA 1
ATOM 654 C C . ALA A 1 84 ? 11.512 -2.870 1.761 1.00 92.81 84 ALA A C 1
ATOM 656 O O . ALA A 1 84 ? 11.395 -4.089 1.704 1.00 92.81 84 ALA A O 1
ATOM 657 N N . LEU A 1 85 ? 10.454 -2.052 1.743 1.00 95.06 85 LEU A N 1
ATOM 658 C CA . LEU A 1 85 ? 9.075 -2.523 1.828 1.00 95.06 85 LEU A CA 1
ATOM 659 C C . LEU A 1 85 ? 8.703 -3.471 0.686 1.00 95.06 85 LEU A C 1
ATOM 661 O O . LEU A 1 85 ? 8.09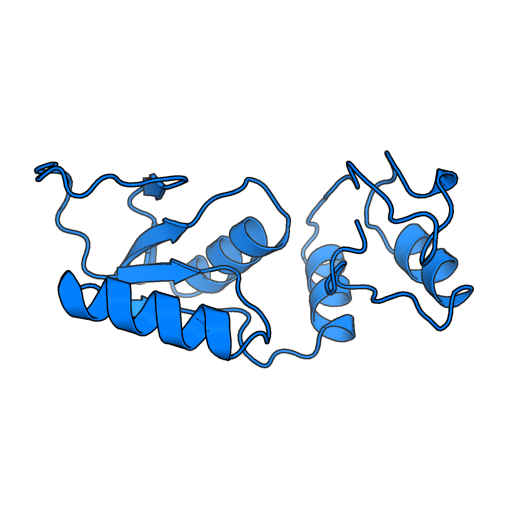5 -4.512 0.929 1.00 95.06 85 LEU A O 1
ATOM 665 N N . ILE A 1 86 ? 9.082 -3.138 -0.553 1.00 94.44 86 ILE A N 1
ATOM 666 C CA . ILE A 1 86 ? 8.807 -4.018 -1.693 1.00 94.44 86 ILE A CA 1
ATOM 667 C C . ILE A 1 86 ? 9.666 -5.288 -1.655 1.00 94.44 86 ILE A C 1
ATOM 669 O O . ILE A 1 86 ? 9.195 -6.360 -2.031 1.00 94.44 86 ILE A O 1
ATOM 673 N N . GLY A 1 87 ? 10.901 -5.194 -1.153 1.00 94.94 87 GLY A N 1
ATOM 674 C CA . GLY A 1 87 ? 11.760 -6.355 -0.935 1.00 94.94 87 GLY A CA 1
ATOM 675 C C . GLY A 1 87 ? 11.177 -7.312 0.105 1.00 94.94 87 GLY A C 1
ATOM 676 O O . GLY A 1 87 ? 11.107 -8.515 -0.135 1.00 94.94 87 GLY A O 1
ATOM 677 N N . GLU A 1 88 ? 10.690 -6.784 1.228 1.00 96.25 88 GLU A N 1
ATOM 678 C CA . GLU A 1 88 ? 9.996 -7.564 2.254 1.00 96.25 88 GLU A CA 1
ATOM 679 C C . GLU A 1 88 ? 8.704 -8.188 1.726 1.00 96.25 88 GLU A C 1
ATOM 681 O O . GLU A 1 88 ? 8.443 -9.352 1.999 1.00 96.25 88 GLU A O 1
ATOM 686 N N . PHE A 1 89 ? 7.914 -7.446 0.944 1.00 96.50 89 PHE A N 1
ATOM 687 C CA . PHE A 1 89 ? 6.702 -7.968 0.310 1.00 96.50 89 PHE A CA 1
ATOM 688 C C . PHE A 1 89 ? 7.005 -9.230 -0.511 1.00 96.50 89 PHE A C 1
ATOM 690 O O . PHE A 1 89 ? 6.332 -10.251 -0.361 1.00 96.50 89 PHE A O 1
ATOM 697 N N . VAL A 1 90 ? 8.055 -9.182 -1.339 1.00 96.38 90 VAL A N 1
ATOM 698 C CA . VAL A 1 90 ? 8.506 -10.337 -2.128 1.00 96.38 90 VAL A CA 1
ATOM 699 C C . VAL A 1 90 ? 9.046 -11.451 -1.221 1.00 96.38 90 VAL A C 1
ATOM 701 O O . VAL A 1 90 ? 8.729 -12.621 -1.440 1.00 96.38 90 VAL A O 1
ATOM 704 N N . ALA A 1 91 ? 9.829 -11.112 -0.193 1.00 96.50 91 ALA A N 1
ATOM 705 C CA . ALA A 1 91 ? 10.417 -12.079 0.737 1.00 96.50 91 ALA A CA 1
ATOM 706 C C . ALA A 1 91 ? 9.367 -12.818 1.587 1.00 96.50 91 ALA A C 1
ATOM 708 O O . ALA A 1 91 ? 9.505 -14.018 1.820 1.00 96.50 91 ALA A O 1
ATOM 709 N N . ASP A 1 92 ? 8.288 -12.135 1.972 1.00 96.75 92 ASP A N 1
ATOM 710 C CA . ASP A 1 92 ? 7.141 -12.700 2.689 1.00 96.75 92 ASP A CA 1
ATOM 711 C C . ASP A 1 92 ? 6.234 -13.550 1.767 1.00 96.75 92 ASP A C 1
ATOM 713 O O . ASP A 1 92 ? 5.217 -14.091 2.202 1.00 96.75 92 ASP A O 1
ATOM 717 N N . GLY A 1 93 ? 6.612 -13.717 0.492 1.00 95.75 93 GLY A N 1
ATOM 718 C CA . GLY A 1 93 ? 5.977 -14.628 -0.461 1.00 95.75 93 GLY A CA 1
ATOM 719 C C . GLY A 1 93 ? 4.756 -14.051 -1.176 1.00 95.75 93 GLY A C 1
ATOM 720 O O . GLY A 1 93 ? 4.037 -14.795 -1.855 1.00 95.75 93 GLY A O 1
ATOM 721 N N . PHE A 1 94 ? 4.510 -12.744 -1.048 1.00 96.19 94 PHE A N 1
ATOM 722 C CA . PHE A 1 94 ? 3.407 -12.099 -1.744 1.00 96.19 94 PHE A CA 1
ATOM 723 C C . PHE A 1 94 ? 3.660 -12.016 -3.248 1.00 96.19 94 PHE A C 1
ATOM 725 O O . PHE A 1 94 ? 4.786 -11.974 -3.740 1.00 96.19 94 PHE A O 1
ATOM 732 N N . LYS A 1 95 ? 2.557 -11.987 -3.995 1.00 93.50 95 LYS A N 1
ATOM 733 C CA . LYS A 1 95 ? 2.548 -11.913 -5.452 1.00 93.50 95 LYS A CA 1
ATOM 734 C C . LYS A 1 95 ? 1.594 -10.814 -5.878 1.00 93.50 95 LYS A C 1
ATOM 736 O O . LYS A 1 95 ? 0.414 -10.860 -5.545 1.00 93.50 95 LYS A O 1
ATOM 741 N N . ALA A 1 96 ? 2.104 -9.858 -6.640 1.00 95.50 96 ALA A N 1
ATOM 742 C CA . ALA A 1 96 ? 1.314 -8.806 -7.263 1.00 95.50 96 ALA A CA 1
ATOM 743 C C . ALA A 1 96 ? 1.671 -8.713 -8.743 1.00 95.50 96 ALA A C 1
ATOM 745 O O . ALA A 1 96 ? 2.823 -8.921 -9.114 1.00 95.50 96 ALA A O 1
ATOM 746 N N . ILE A 1 97 ? 0.682 -8.415 -9.580 1.00 95.19 97 ILE A N 1
ATOM 747 C CA . ILE A 1 97 ? 0.877 -8.185 -11.010 1.00 95.19 97 ILE A CA 1
ATOM 748 C C . ILE A 1 97 ? 0.662 -6.700 -11.272 1.00 95.19 97 ILE A C 1
ATOM 750 O O . ILE A 1 97 ? -0.320 -6.121 -10.809 1.00 95.19 97 ILE A O 1
ATOM 754 N N . THR A 1 98 ? 1.567 -6.085 -12.022 1.00 94.06 98 THR A N 1
ATOM 755 C CA . THR A 1 98 ? 1.409 -4.702 -12.478 1.00 94.06 98 THR A CA 1
ATOM 756 C C . THR A 1 98 ? 0.283 -4.613 -13.508 1.00 94.06 98 THR A C 1
ATOM 758 O O . THR A 1 98 ? 0.298 -5.280 -14.543 1.00 94.06 98 THR A O 1
ATOM 761 N N . VAL A 1 99 ? -0.715 -3.772 -13.259 1.00 92.69 99 VAL A N 1
ATOM 762 C CA . VAL A 1 99 ? -1.851 -3.587 -14.185 1.00 92.69 99 VAL A CA 1
ATOM 7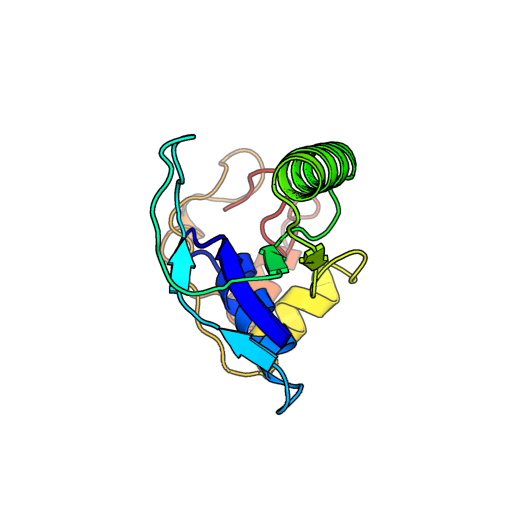63 C C . VAL A 1 99 ? -1.658 -2.387 -15.109 1.00 92.69 99 VAL A C 1
ATOM 765 O O . VAL A 1 99 ? -2.304 -2.279 -16.149 1.00 92.69 99 VAL A O 1
ATOM 768 N N . PHE A 1 100 ? -0.731 -1.502 -14.754 1.00 90.81 100 PHE A N 1
ATOM 769 C CA . PHE A 1 100 ? -0.392 -0.293 -15.483 1.00 90.81 100 PHE A CA 1
ATOM 770 C C . PHE A 1 100 ? 1.121 -0.045 -15.389 1.00 90.81 100 PHE A C 1
ATOM 772 O O . PHE A 1 100 ? 1.804 -0.614 -14.549 1.00 90.81 100 PHE A O 1
ATOM 779 N N . ALA A 1 101 ? 1.676 0.755 -16.297 1.00 88.56 101 ALA A N 1
ATOM 780 C CA . ALA A 1 101 ? 3.030 1.287 -16.178 1.00 88.56 101 ALA A CA 1
ATOM 781 C C . ALA A 1 101 ? 3.073 2.675 -16.822 1.00 88.56 101 ALA A C 1
ATOM 783 O O . ALA A 1 101 ? 2.680 2.863 -17.981 1.00 88.56 101 ALA A O 1
ATOM 784 N N . ARG A 1 102 ? 3.554 3.675 -16.081 1.00 86.44 102 ARG A N 1
ATOM 785 C CA . ARG A 1 102 ? 3.682 5.039 -16.594 1.00 86.44 102 ARG A CA 1
ATOM 786 C C . ARG A 1 102 ? 4.837 5.117 -17.586 1.00 86.44 102 ARG A C 1
ATOM 788 O O . ARG A 1 102 ? 5.996 5.129 -17.183 1.00 86.44 102 ARG A O 1
ATOM 795 N N . LYS A 1 103 ? 4.509 5.289 -18.870 1.00 80.94 103 LYS A N 1
ATOM 796 C CA . LYS A 1 103 ? 5.468 5.298 -19.993 1.00 80.94 103 LYS A CA 1
ATOM 797 C C . LYS A 1 103 ? 6.684 6.216 -19.805 1.00 80.94 103 LYS A C 1
ATOM 799 O O . LYS A 1 103 ? 7.751 5.900 -20.311 1.00 80.94 103 LYS A O 1
ATOM 804 N N . GLN A 1 104 ? 6.540 7.344 -19.104 1.00 83.56 104 GLN A N 1
ATOM 805 C CA . GLN A 1 104 ? 7.646 8.282 -18.857 1.00 83.56 104 GLN A CA 1
ATOM 806 C C . GLN A 1 104 ? 8.661 7.780 -17.817 1.00 83.56 104 GLN A C 1
ATOM 808 O O . GLN A 1 104 ? 9.768 8.304 -17.759 1.00 83.56 104 GLN A O 1
ATOM 813 N N . LYS A 1 105 ? 8.275 6.816 -16.976 1.00 83.12 105 LYS A N 1
ATOM 814 C CA . LYS A 1 105 ? 9.094 6.288 -15.876 1.00 83.12 105 LYS A CA 1
ATOM 815 C C . LYS A 1 105 ? 9.515 4.842 -16.106 1.00 83.12 105 LYS A C 1
ATOM 817 O O . LYS A 1 105 ? 10.593 4.452 -15.674 1.00 83.12 105 LYS A O 1
ATOM 822 N N . LEU A 1 106 ? 8.662 4.062 -16.769 1.00 87.75 106 LEU A N 1
ATOM 823 C CA . LEU A 1 106 ? 8.833 2.627 -16.918 1.00 87.75 106 LEU A CA 1
ATOM 824 C C . LEU A 1 106 ? 8.317 2.151 -18.289 1.00 87.75 106 LEU A C 1
ATOM 826 O O . LEU A 1 106 ? 7.240 2.585 -18.717 1.00 87.75 106 LEU A O 1
ATOM 830 N N . PRO A 1 107 ? 9.045 1.267 -18.996 1.00 89.75 107 PRO A N 1
ATOM 831 C CA . PRO A 1 107 ? 8.585 0.707 -20.264 1.00 89.75 107 PRO A CA 1
ATOM 832 C C . PRO A 1 107 ? 7.266 -0.061 -20.130 1.00 89.75 107 PRO A C 1
ATOM 834 O O . PRO A 1 107 ? 7.005 -0.704 -19.118 1.00 89.75 107 PRO A O 1
ATOM 837 N N . GLN A 1 108 ? 6.466 -0.089 -21.200 1.00 90.06 108 GLN A N 1
ATOM 838 C CA . GLN A 1 108 ? 5.200 -0.839 -21.230 1.00 90.06 108 GLN A CA 1
ATOM 839 C C . GLN A 1 108 ? 5.389 -2.351 -21.018 1.00 90.06 108 GLN A C 1
ATOM 841 O O . GLN A 1 108 ? 4.470 -3.018 -20.555 1.00 90.06 108 GLN A O 1
ATOM 846 N N . SER A 1 109 ? 6.582 -2.891 -21.295 1.00 92.38 109 SER A N 1
ATOM 847 C CA . SER A 1 109 ? 6.922 -4.288 -20.996 1.00 92.38 109 SER A CA 1
ATOM 848 C C . SER A 1 109 ? 6.848 -4.627 -19.506 1.00 92.38 109 SER A C 1
ATOM 850 O O . SER A 1 109 ? 6.850 -5.803 -19.158 1.00 92.38 109 SER A O 1
ATOM 852 N N . PHE A 1 110 ? 6.775 -3.623 -18.624 1.00 93.44 110 PHE A N 1
ATOM 853 C CA . PHE A 1 110 ? 6.559 -3.850 -17.205 1.00 93.44 110 PHE A CA 1
ATOM 854 C C . PHE A 1 110 ? 5.112 -4.139 -16.840 1.00 93.44 110 PHE A C 1
ATOM 856 O O . PHE A 1 110 ? 4.909 -4.710 -15.779 1.00 93.44 110 PHE A O 1
ATOM 863 N N . THR A 1 111 ? 4.128 -3.794 -17.673 1.00 95.12 111 THR A N 1
ATOM 864 C CA . THR A 1 111 ? 2.718 -4.135 -17.441 1.00 95.12 111 THR A CA 1
ATOM 865 C C . THR A 1 111 ? 2.486 -5.636 -17.626 1.00 95.12 111 THR A C 1
ATOM 867 O O . THR A 1 111 ? 2.969 -6.231 -18.587 1.00 95.12 111 THR A O 1
ATOM 870 N N . GLY A 1 112 ? 1.725 -6.247 -16.720 1.00 95.12 112 GLY A N 1
ATOM 871 C CA . GLY A 1 112 ? 1.423 -7.679 -16.715 1.00 95.12 112 GLY A CA 1
ATOM 872 C C . GLY A 1 112 ? 2.517 -8.543 -16.087 1.00 95.12 112 GLY A C 1
ATOM 873 O O . GLY A 1 112 ? 2.381 -9.765 -16.052 1.00 95.12 112 GLY A O 1
ATOM 874 N N . ARG A 1 113 ? 3.595 -7.939 -15.576 1.00 95.81 113 ARG A N 1
ATOM 875 C CA . ARG A 1 113 ? 4.665 -8.669 -14.893 1.00 95.81 113 ARG A CA 1
ATOM 876 C C . ARG A 1 113 ? 4.306 -8.929 -13.439 1.00 95.81 113 ARG A C 1
ATOM 878 O O . ARG A 1 113 ? 3.685 -8.096 -12.782 1.00 95.81 113 ARG A O 1
ATOM 885 N N . LEU A 1 114 ? 4.779 -10.062 -12.932 1.00 96.56 114 LEU A N 1
ATOM 886 C CA . LEU A 1 114 ? 4.835 -10.321 -11.502 1.00 96.56 114 LEU A CA 1
ATOM 887 C C . LEU A 1 114 ? 5.878 -9.397 -10.857 1.00 96.56 114 LEU A C 1
ATOM 889 O O . LEU A 1 114 ? 6.962 -9.220 -11.408 1.00 96.56 114 LEU A O 1
ATOM 893 N N . ILE A 1 115 ? 5.559 -8.842 -9.692 1.00 95.44 115 ILE A N 1
ATOM 894 C CA . ILE A 1 115 ? 6.526 -8.182 -8.818 1.00 95.44 115 ILE A CA 1
ATOM 895 C C . ILE A 1 115 ? 7.281 -9.276 -8.061 1.00 95.44 115 ILE A C 1
ATOM 897 O O . ILE A 1 115 ? 6.768 -9.853 -7.104 1.00 95.44 115 ILE A O 1
ATOM 901 N N . ASP A 1 116 ? 8.483 -9.581 -8.531 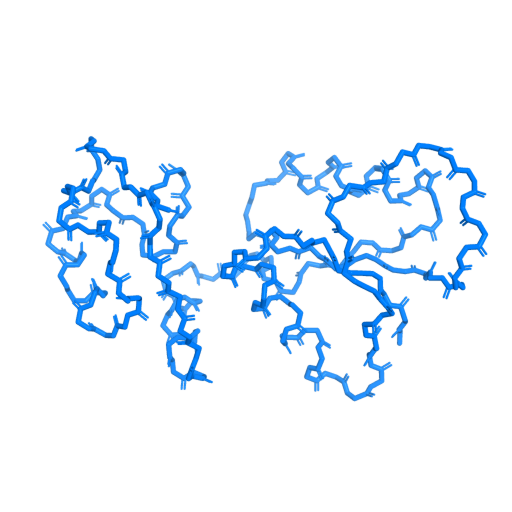1.00 95.81 116 ASP A N 1
ATOM 902 C CA . ASP A 1 116 ? 9.419 -10.535 -7.944 1.00 95.81 116 ASP A CA 1
ATOM 903 C C . ASP A 1 116 ? 10.854 -9.978 -7.981 1.00 95.81 116 ASP A C 1
ATOM 905 O O . ASP A 1 116 ? 11.096 -8.846 -8.407 1.00 95.81 116 ASP A O 1
ATOM 909 N N . ASN A 1 117 ? 11.839 -10.770 -7.555 1.00 94.25 117 ASN A N 1
ATOM 910 C CA . ASN A 1 117 ? 13.237 -10.330 -7.568 1.00 94.25 117 ASN A CA 1
ATOM 911 C C . ASN A 1 117 ? 13.753 -9.994 -8.980 1.00 94.25 117 ASN A C 1
ATOM 913 O O . ASN A 1 117 ? 14.614 -9.124 -9.111 1.00 94.25 117 ASN A O 1
ATOM 917 N N . TYR A 1 118 ? 13.229 -10.627 -10.037 1.00 94.88 118 TYR A N 1
ATOM 918 C CA . TYR A 1 118 ? 13.611 -10.300 -11.415 1.00 94.88 118 TYR A CA 1
ATOM 919 C C . TYR A 1 118 ? 13.024 -8.955 -11.844 1.00 94.88 118 TYR A C 1
ATOM 921 O O . TYR A 1 118 ? 13.716 -8.151 -12.460 1.00 94.88 118 TYR A O 1
ATOM 929 N N . PHE A 1 119 ? 11.775 -8.671 -11.471 1.00 94.44 119 PHE A N 1
ATOM 930 C CA . PHE A 1 119 ? 11.148 -7.365 -11.666 1.00 94.44 119 PHE A CA 1
ATOM 931 C C . PHE A 1 119 ? 11.934 -6.247 -10.983 1.00 94.44 119 PHE A C 1
ATOM 933 O O . PHE A 1 119 ? 12.229 -5.236 -11.620 1.00 94.44 119 PHE A O 1
ATOM 940 N N . LEU A 1 120 ? 12.303 -6.437 -9.712 1.00 92.62 120 LEU A N 1
ATOM 941 C CA . LEU A 1 120 ? 13.084 -5.456 -8.956 1.00 92.62 120 LEU A CA 1
ATOM 942 C C . LEU A 1 120 ? 14.477 -5.257 -9.571 1.00 92.62 120 LEU A C 1
ATOM 944 O O . LEU A 1 120 ? 14.911 -4.120 -9.750 1.00 92.62 120 LEU A O 1
ATOM 948 N N . THR A 1 121 ? 15.135 -6.347 -9.981 1.00 93.12 121 THR A N 1
ATOM 949 C CA . THR A 1 121 ? 16.432 -6.292 -10.678 1.00 93.12 121 THR A CA 1
ATOM 950 C C . THR A 1 121 ? 16.342 -5.485 -11.971 1.00 93.12 121 THR A C 1
ATOM 952 O O . THR A 1 121 ? 17.127 -4.561 -12.172 1.00 93.12 121 THR A O 1
ATOM 955 N N . ASP A 1 122 ? 15.359 -5.778 -12.825 1.00 93.00 122 ASP A N 1
ATOM 956 C CA . ASP A 1 122 ? 15.176 -5.063 -14.091 1.00 93.00 122 ASP A CA 1
ATOM 957 C C . ASP A 1 122 ? 14.830 -3.587 -13.874 1.00 93.00 122 ASP A C 1
ATOM 959 O O . ASP A 1 122 ? 15.218 -2.725 -14.663 1.00 93.00 122 ASP A O 1
ATOM 963 N N . MET A 1 123 ? 14.100 -3.278 -12.801 1.00 90.19 123 MET A N 1
ATOM 964 C CA . MET A 1 123 ? 13.712 -1.913 -12.465 1.00 90.19 123 MET A CA 1
ATOM 965 C C . MET A 1 123 ? 14.911 -1.035 -12.087 1.00 90.19 123 MET A C 1
ATOM 967 O O . MET A 1 123 ? 14.895 0.157 -12.391 1.00 90.19 123 MET A O 1
ATOM 971 N N . HIS A 1 124 ? 15.979 -1.600 -11.514 1.00 87.94 124 HIS A N 1
ATOM 972 C CA . HIS A 1 124 ? 17.201 -0.849 -11.199 1.00 87.94 124 HIS A CA 1
ATOM 973 C C . HIS A 1 124 ? 17.892 -0.248 -12.431 1.00 87.94 124 HIS A C 1
ATOM 975 O O . HIS A 1 124 ? 18.652 0.711 -12.294 1.00 87.94 124 HIS A O 1
ATOM 981 N N . ALA A 1 125 ? 17.596 -0.743 -13.638 1.00 89.38 125 ALA A N 1
ATOM 982 C CA . ALA A 1 125 ? 18.061 -0.130 -14.879 1.00 89.38 125 ALA A CA 1
ATOM 983 C C . ALA A 1 125 ? 17.418 1.247 -15.161 1.00 89.38 125 ALA A C 1
ATOM 985 O O . ALA A 1 125 ? 17.872 1.960 -16.056 1.00 89.38 125 ALA A O 1
ATOM 986 N N . PHE A 1 126 ? 16.380 1.638 -14.409 1.00 88.38 126 PHE A N 1
ATOM 987 C CA . PHE A 1 126 ? 15.620 2.875 -14.588 1.00 88.38 126 PHE A CA 1
ATOM 988 C C . PHE A 1 126 ? 15.761 3.777 -13.346 1.00 88.38 126 PHE A C 1
ATOM 990 O O . PHE A 1 126 ? 15.007 3.629 -12.390 1.00 88.38 126 PHE A O 1
ATOM 997 N N . PRO A 1 127 ? 16.677 4.766 -13.341 1.00 81.00 127 PRO A N 1
ATOM 998 C CA . PRO A 1 127 ? 16.978 5.580 -12.153 1.00 81.00 127 PRO A CA 1
ATOM 999 C C . PRO A 1 127 ? 15.804 6.412 -11.615 1.00 81.00 127 PRO A C 1
ATOM 1001 O O . PRO A 1 127 ? 15.794 6.792 -10.449 1.00 81.00 127 PRO A O 1
ATOM 1004 N N . ALA A 1 128 ? 14.825 6.723 -12.469 1.00 79.38 128 ALA A N 1
ATOM 1005 C CA . ALA A 1 128 ? 13.612 7.447 -12.091 1.00 79.38 128 ALA A CA 1
ATOM 1006 C C . ALA A 1 128 ? 12.498 6.526 -11.561 1.00 79.38 128 ALA A C 1
ATOM 1008 O O . ALA A 1 128 ? 11.409 7.014 -11.239 1.00 79.38 128 ALA A O 1
ATOM 1009 N N . ALA A 1 129 ? 12.737 5.211 -11.531 1.00 83.50 129 ALA A N 1
ATOM 1010 C CA . ALA A 1 129 ? 11.762 4.242 -11.082 1.00 83.50 129 ALA A CA 1
ATOM 1011 C C . ALA A 1 129 ? 11.774 4.105 -9.557 1.00 83.50 129 ALA A C 1
ATOM 1013 O O . ALA A 1 129 ? 12.821 4.052 -8.920 1.00 83.50 129 ALA A O 1
ATOM 1014 N N . ASP A 1 130 ? 10.580 4.035 -8.984 1.00 86.38 130 ASP A N 1
ATOM 1015 C CA . ASP A 1 130 ? 10.345 3.776 -7.572 1.00 86.38 130 ASP A CA 1
ATOM 1016 C C . ASP A 1 130 ? 9.926 2.312 -7.374 1.00 86.38 130 ASP A C 1
ATOM 1018 O O . ASP A 1 130 ? 8.793 1.970 -7.703 1.00 86.38 130 ASP A O 1
ATOM 1022 N N . PRO A 1 131 ? 10.774 1.432 -6.822 1.00 84.25 131 PRO A N 1
ATOM 1023 C CA . PRO A 1 131 ? 10.452 0.013 -6.653 1.00 84.25 131 PRO A CA 1
ATOM 1024 C C . PRO A 1 131 ? 9.120 -0.266 -5.952 1.00 84.25 131 PRO A C 1
ATOM 1026 O O . PRO A 1 131 ? 8.482 -1.278 -6.224 1.00 84.25 131 PRO A O 1
ATOM 1029 N N . SER A 1 132 ? 8.659 0.652 -5.102 1.00 84.12 132 SER A N 1
ATOM 1030 C CA . SER A 1 132 ? 7.368 0.546 -4.429 1.00 84.12 132 SER A CA 1
ATOM 1031 C C . SER A 1 132 ? 6.166 0.940 -5.294 1.00 84.12 132 SER A C 1
ATOM 1033 O O . SER A 1 132 ? 5.050 0.901 -4.805 1.00 84.12 132 SER A O 1
ATOM 1035 N N . GLY A 1 133 ? 6.324 1.338 -6.556 1.00 80.75 133 GLY A N 1
ATOM 1036 C CA . GLY A 1 133 ? 5.211 1.734 -7.438 1.00 80.75 133 GLY A CA 1
ATOM 1037 C C . GLY A 1 133 ? 4.593 3.104 -7.141 1.00 80.75 133 GLY A C 1
ATOM 1038 O O . GLY A 1 133 ? 3.761 3.589 -7.914 1.00 80.75 133 GLY A O 1
ATOM 1039 N N . GLU A 1 134 ? 5.045 3.760 -6.072 1.00 84.94 134 GLU A N 1
ATOM 1040 C CA . GLU A 1 134 ? 4.610 5.090 -5.660 1.00 84.94 134 GLU A CA 1
ATOM 1041 C C . GLU A 1 134 ? 4.874 6.168 -6.726 1.00 84.94 134 GLU A C 1
ATOM 1043 O O . GLU A 1 134 ? 5.593 5.978 -7.712 1.00 84.94 134 GLU A O 1
ATOM 1048 N N . ASN A 1 135 ? 4.277 7.350 -6.545 1.00 79.50 135 ASN A N 1
ATOM 1049 C CA . ASN A 1 135 ? 4.299 8.436 -7.534 1.00 79.50 135 ASN A CA 1
ATOM 1050 C C . ASN A 1 135 ? 3.666 8.044 -8.887 1.00 79.50 135 ASN A C 1
ATOM 1052 O O . ASN A 1 135 ? 4.140 8.463 -9.958 1.00 79.50 135 ASN A O 1
ATOM 1056 N N . ASN A 1 136 ? 2.581 7.266 -8.829 1.00 71.94 136 ASN A N 1
ATOM 1057 C CA . ASN A 1 136 ? 1.790 6.799 -9.969 1.00 71.94 136 ASN A CA 1
ATOM 1058 C C . ASN A 1 136 ? 2.616 6.034 -11.008 1.00 71.94 136 ASN A C 1
ATOM 1060 O O . ASN A 1 136 ? 2.551 6.363 -12.203 1.00 71.94 136 ASN A O 1
ATOM 1064 N N . MET A 1 137 ? 3.444 5.088 -10.566 1.00 78.69 137 MET A N 1
ATOM 1065 C CA . MET A 1 137 ? 4.350 4.401 -11.473 1.00 78.69 137 MET A CA 1
ATOM 1066 C C . MET A 1 137 ? 3.756 3.144 -12.110 1.00 78.69 137 MET A C 1
ATOM 1068 O O . MET A 1 137 ? 3.896 3.008 -13.330 1.00 78.69 137 MET A O 1
ATOM 1072 N N . PHE A 1 138 ? 3.103 2.270 -11.339 1.00 77.88 138 PHE A N 1
ATOM 1073 C CA . PHE A 1 138 ? 2.462 1.043 -11.830 1.00 77.88 138 PHE A CA 1
ATOM 1074 C C . PHE A 1 138 ? 1.326 0.563 -10.924 1.00 77.88 138 PHE A C 1
ATOM 1076 O O . PHE A 1 138 ? 1.322 0.965 -9.741 1.00 77.88 138 PHE A O 1
#

Sequence (138 aa):
MKAFVSWSSGKDCMYALYRFLKNPENKAACLLNMSDAGNDKGAIIDSGVFGDIYLQEHRTWIERVCCDTDISAVFPLWGADRSALIGEFVADGFKAITVFARKQKLPQSFTGRLIDNYFLTDMHAFPAADPSGENNMF

Foldseek 3Di:
DEEAQQDPVDLQSVVQVVLQVVPVVYHHPYHDPDDDPDPPPDPPHQEYTYSDAEDVVVVVVVCVVCVVVNYHYHYSRYPPDLLVSLVVCQVVPHWDAACDADVVQDPPVSHRDISHPVSSVVSVVGPSDRSNCPPVGD

Radius of gyration: 16.33 Å; chains: 1; bounding box: 44×30×40 Å

pLDDT: mean 89.51, std 9.78, range [52.06, 97.62]